Protein AF-A0A248JRK8-F1 (afdb_monomer_lite)

pLDDT: mean 79.17, std 18.81, range [31.8, 98.19]

Foldseek 3Di:
DPPVVVVVVQLPDQDWCLVVLCVVVVHDLVRLCVLLVHDSVVSVCDNRSVDGCDPVNLVSSCVSSVHHSVNGHDPDDPPCCVLCVVCVVVVVVLVVCVVVVNVVVSVVSVVVVVVVSVVVVVPPPD

InterPro domains:
  IPR001387 Cro/C1-type, helix-turn-helix domain [PS50943] (18-72)
  IPR001387 Cro/C1-type, helix-turn-helix domain [SM00530] (17-72)
  IPR001387 Cro/C1-type, helix-turn-helix domain [cd00093] (16-72)
  IPR010982 Lambda repressor-like, DNA-binding domain superfamily [G3DSA:1.10.260.40] (8-80)
  IPR010982 Lambda repressor-like, DNA-binding domain superfamily [SSF47413] (14-78)
  IPR050807 Transcriptional regulator/dioxygenase, bacterial-type [PTHR46797] (16-103)

Secondary structure (DSSP, 8-state):
--HHHHHHHGGG----SHHHHHHTTT--HHHHHHHHTS-HHHHHHHHTTSS---HHHHHHHHHHHTS-TGGGSPPPPPHHHHHHGGGHHHHHHHHHHHHT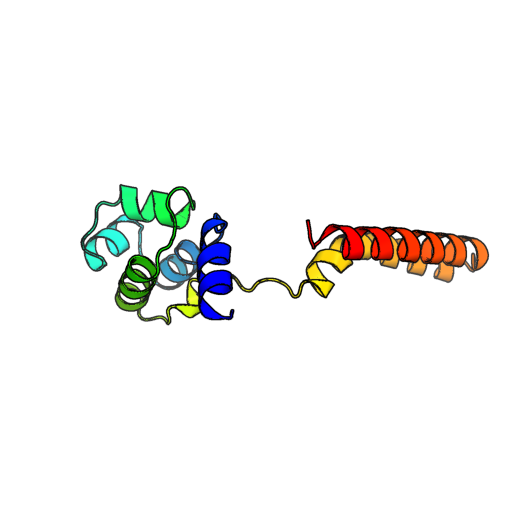T-HHHHHHHHHHHHHHHHHHHHGGG-

Structure (mmCIF, N/CA/C/O backbone):
data_AF-A0A248JRK8-F1
#
_entry.id   AF-A0A248JRK8-F1
#
loop_
_atom_site.group_PDB
_atom_site.id
_atom_site.type_symbol
_atom_site.label_atom_id
_atom_site.label_alt_id
_atom_site.label_comp_id
_atom_site.label_asym_id
_atom_site.label_entity_id
_atom_site.label_seq_id
_atom_site.pdbx_PDB_ins_code
_atom_site.Cartn_x
_atom_site.Cartn_y
_atom_site.Cartn_z
_atom_site.occupancy
_atom_site.B_iso_or_equiv
_atom_site.auth_seq_id
_atom_site.auth_comp_id
_atom_site.auth_asym_id
_atom_site.auth_atom_id
_atom_site.pdbx_PDB_model_num
ATOM 1 N N . MET A 1 1 ? 11.520 -24.723 4.772 1.00 40.50 1 MET A N 1
ATOM 2 C CA . MET A 1 1 ? 12.096 -23.449 4.278 1.00 40.50 1 MET A CA 1
ATOM 3 C C . MET A 1 1 ? 11.061 -22.528 3.592 1.00 40.50 1 MET A C 1
ATOM 5 O O . MET A 1 1 ? 11.465 -21.648 2.854 1.00 40.50 1 MET A O 1
ATOM 9 N N . GLY A 1 2 ? 9.739 -22.674 3.818 1.00 36.59 2 GLY A N 1
ATOM 10 C CA . GLY A 1 2 ? 8.708 -21.912 3.073 1.00 36.59 2 GLY A CA 1
ATOM 11 C C . GLY A 1 2 ? 8.023 -20.770 3.839 1.00 36.59 2 GLY A C 1
ATOM 12 O O . GLY A 1 2 ? 7.788 -19.710 3.277 1.00 36.59 2 GLY A O 1
ATOM 13 N N . ALA A 1 3 ? 7.740 -20.936 5.135 1.00 34.91 3 ALA A N 1
ATOM 14 C CA . ALA A 1 3 ? 6.998 -19.928 5.905 1.00 34.91 3 ALA A CA 1
ATOM 15 C C . ALA A 1 3 ? 7.877 -18.760 6.395 1.00 34.91 3 ALA A C 1
ATOM 17 O O . ALA A 1 3 ? 7.440 -17.615 6.412 1.00 34.91 3 ALA A O 1
ATOM 18 N N . VAL A 1 4 ? 9.139 -19.031 6.747 1.00 31.80 4 VAL A N 1
ATOM 19 C CA . VAL A 1 4 ? 10.062 -18.017 7.294 1.00 31.80 4 VAL A CA 1
ATOM 20 C C . VAL A 1 4 ? 10.487 -17.000 6.226 1.00 31.80 4 VAL A C 1
ATOM 22 O O . VAL A 1 4 ? 10.576 -15.814 6.523 1.00 31.80 4 VAL A O 1
ATOM 25 N N . ALA A 1 5 ? 10.648 -17.431 4.968 1.00 34.06 5 ALA A N 1
ATOM 26 C CA . ALA A 1 5 ? 10.941 -16.536 3.845 1.00 34.06 5 ALA A CA 1
ATOM 27 C C . ALA A 1 5 ? 9.769 -15.585 3.531 1.00 34.06 5 ALA A C 1
ATOM 29 O O . ALA A 1 5 ? 9.992 -14.419 3.218 1.00 34.06 5 ALA A O 1
ATOM 30 N N . ILE A 1 6 ? 8.519 -16.045 3.689 1.00 43.81 6 ILE A N 1
ATOM 31 C CA . ILE A 1 6 ? 7.319 -15.201 3.548 1.00 43.81 6 ILE A CA 1
ATOM 32 C C . ILE A 1 6 ? 7.267 -14.155 4.674 1.00 43.81 6 ILE A C 1
ATOM 34 O O . ILE A 1 6 ? 7.010 -12.982 4.412 1.00 43.81 6 ILE A O 1
ATOM 38 N N . ILE A 1 7 ? 7.574 -14.555 5.914 1.00 38.88 7 ILE A N 1
ATOM 39 C CA . ILE A 1 7 ? 7.573 -13.664 7.086 1.00 38.88 7 ILE A CA 1
ATOM 40 C C . ILE A 1 7 ? 8.692 -12.609 6.993 1.00 38.88 7 ILE A C 1
ATOM 42 O O . ILE A 1 7 ? 8.456 -11.444 7.308 1.00 38.88 7 ILE A O 1
ATOM 46 N N . ALA A 1 8 ? 9.881 -12.976 6.498 1.00 35.28 8 ALA A N 1
ATOM 47 C CA . ALA A 1 8 ? 10.992 -12.045 6.282 1.00 35.28 8 ALA A CA 1
ATOM 48 C C . ALA A 1 8 ? 10.710 -11.027 5.155 1.00 35.28 8 ALA A C 1
ATOM 50 O O . ALA A 1 8 ? 11.124 -9.873 5.251 1.00 35.28 8 ALA A O 1
ATOM 51 N N . ARG A 1 9 ? 9.937 -11.409 4.126 1.00 43.75 9 ARG A N 1
ATOM 52 C CA . ARG A 1 9 ? 9.561 -10.529 3.002 1.00 43.75 9 ARG A CA 1
ATOM 53 C C . ARG A 1 9 ? 8.532 -9.459 3.390 1.00 43.75 9 ARG A C 1
ATOM 55 O O . ARG A 1 9 ? 8.518 -8.375 2.816 1.00 43.75 9 ARG A O 1
ATOM 62 N N . MET A 1 10 ? 7.716 -9.703 4.420 1.00 44.91 10 MET A N 1
ATOM 63 C CA . MET A 1 10 ? 6.715 -8.745 4.922 1.00 44.91 10 MET A CA 1
ATOM 64 C C . MET A 1 10 ? 7.329 -7.476 5.542 1.00 44.91 10 MET A C 1
ATOM 66 O O . MET A 1 10 ? 6.680 -6.431 5.556 1.00 44.91 10 MET A O 1
ATOM 70 N N . ALA A 1 11 ? 8.589 -7.528 5.990 1.00 39.94 11 ALA A N 1
ATOM 71 C CA . ALA A 1 11 ? 9.264 -6.430 6.686 1.00 39.94 11 ALA A CA 1
ATOM 72 C C . ALA A 1 11 ? 9.647 -5.220 5.800 1.00 39.94 11 ALA A C 1
ATOM 74 O O . ALA A 1 11 ? 10.056 -4.194 6.337 1.00 39.94 11 ALA A O 1
ATOM 75 N N . GLN A 1 12 ? 9.494 -5.296 4.470 1.00 44.59 12 GLN A N 1
ATOM 76 C CA . GLN A 1 12 ? 9.874 -4.217 3.536 1.00 44.59 12 GLN A CA 1
ATOM 77 C C . GLN A 1 12 ? 8.717 -3.322 3.042 1.00 44.59 12 GLN A C 1
ATOM 79 O O . GLN A 1 12 ? 8.939 -2.391 2.266 1.00 44.59 12 GLN A O 1
ATOM 84 N N . HIS A 1 13 ? 7.473 -3.545 3.466 1.00 48.97 13 HIS A N 1
ATOM 85 C CA . HIS A 1 13 ? 6.321 -2.970 2.764 1.00 48.97 13 HIS A CA 1
ATOM 86 C C . HIS A 1 13 ? 5.910 -1.582 3.271 1.00 48.97 13 HIS A C 1
ATOM 88 O O . HIS A 1 13 ? 4.928 -1.417 3.990 1.00 48.97 13 HIS A O 1
ATOM 94 N N . GLY A 1 14 ? 6.620 -0.556 2.795 1.00 54.62 14 GLY A N 1
ATOM 95 C CA . GLY A 1 14 ? 6.113 0.821 2.782 1.00 54.62 14 GLY A CA 1
ATOM 96 C C . GLY A 1 14 ? 4.916 1.024 1.832 1.00 54.62 14 GLY A C 1
ATOM 97 O O . GLY A 1 14 ? 4.264 2.062 1.880 1.00 54.62 14 GLY A O 1
ATOM 98 N N . ARG A 1 15 ? 4.611 0.043 0.967 1.00 74.94 15 ARG A N 1
ATOM 99 C CA . ARG A 1 15 ? 3.474 0.061 0.035 1.00 74.94 15 ARG A CA 1
ATOM 100 C C . ARG A 1 15 ? 2.367 -0.878 0.514 1.00 74.94 15 ARG A C 1
ATOM 102 O O . ARG A 1 15 ? 2.609 -2.063 0.719 1.00 74.94 15 ARG A O 1
ATOM 109 N N . ASN A 1 16 ? 1.159 -0.343 0.662 1.00 90.69 16 ASN A N 1
ATOM 110 C CA . ASN A 1 16 ? -0.076 -1.078 0.935 1.00 90.69 16 ASN A CA 1
ATOM 111 C C . ASN A 1 16 ? -1.263 -0.400 0.236 1.00 90.69 16 ASN A C 1
ATOM 113 O O . ASN A 1 16 ? -1.168 0.761 -0.163 1.00 90.69 16 ASN A O 1
ATOM 117 N N . ASN A 1 17 ? -2.383 -1.112 0.124 1.00 94.44 17 ASN A N 1
ATOM 118 C CA . ASN A 1 17 ? -3.600 -0.616 -0.524 1.00 94.44 17 ASN A CA 1
ATOM 119 C C . ASN A 1 17 ? -4.652 -0.089 0.466 1.00 94.44 17 ASN A C 1
ATOM 121 O O . ASN A 1 17 ? -5.780 0.182 0.060 1.00 94.44 17 ASN A O 1
ATOM 125 N N . ILE A 1 18 ? -4.319 0.090 1.754 1.00 96.19 18 ILE A N 1
ATOM 126 C CA . ILE A 1 18 ? -5.298 0.475 2.791 1.00 96.19 18 ILE A CA 1
ATOM 127 C C . ILE A 1 18 ? -6.020 1.769 2.407 1.00 96.19 18 ILE A C 1
ATOM 129 O O . ILE A 1 18 ? -7.246 1.828 2.455 1.00 96.19 18 ILE A O 1
ATOM 133 N N . LYS A 1 19 ? -5.262 2.787 1.981 1.00 95.19 19 LYS A N 1
ATOM 134 C CA . LYS A 1 19 ? -5.813 4.079 1.560 1.00 95.19 19 LYS A CA 1
ATOM 135 C C . LYS A 1 19 ? -6.785 3.926 0.390 1.00 95.19 19 LYS A C 1
ATOM 137 O O . LYS A 1 19 ? -7.885 4.465 0.446 1.00 95.19 19 LYS A O 1
ATOM 142 N N . ILE A 1 20 ? -6.386 3.169 -0.631 1.00 94.88 20 ILE A N 1
ATOM 143 C CA . ILE A 1 20 ? -7.184 2.933 -1.841 1.00 94.88 20 ILE A CA 1
ATOM 144 C C . ILE A 1 20 ? -8.509 2.267 -1.460 1.00 94.88 20 ILE A C 1
ATOM 146 O O . ILE A 1 20 ? -9.584 2.725 -1.843 1.00 94.88 20 ILE A O 1
ATOM 150 N N . GLU A 1 21 ? -8.436 1.214 -0.650 1.00 96.88 21 GLU A N 1
ATOM 151 C CA . GLU A 1 21 ? -9.599 0.414 -0.284 1.00 96.88 21 GLU A CA 1
ATOM 152 C C . GLU A 1 21 ? -10.537 1.150 0.690 1.00 96.88 21 GLU A C 1
ATOM 154 O O . GLU A 1 21 ? -11.762 0.995 0.619 1.00 96.88 21 GLU A O 1
ATOM 159 N N . ARG A 1 22 ? -9.977 2.020 1.543 1.00 97.62 22 ARG A N 1
ATOM 160 C CA . ARG A 1 22 ? -10.719 2.967 2.386 1.00 97.62 22 ARG A CA 1
ATOM 161 C C . ARG A 1 22 ? -11.456 4.011 1.546 1.00 97.62 22 ARG A C 1
ATOM 163 O O . ARG A 1 22 ? -12.648 4.234 1.756 1.00 97.62 22 ARG A O 1
ATOM 170 N N . GLU A 1 23 ? -10.767 4.653 0.605 1.00 96.94 23 GLU A N 1
ATOM 171 C CA . GLU A 1 23 ? -11.332 5.705 -0.251 1.00 96.94 23 GLU A CA 1
ATOM 172 C C . GLU A 1 23 ? -12.422 5.164 -1.174 1.00 96.94 23 GLU A C 1
ATOM 174 O O . GLU A 1 23 ? -13.459 5.805 -1.334 1.00 96.94 23 GLU A O 1
ATOM 179 N N . ARG A 1 24 ? -12.265 3.932 -1.672 1.00 96.62 24 ARG A N 1
ATOM 180 C CA . ARG A 1 24 ? -13.299 3.218 -2.435 1.00 96.62 24 ARG A CA 1
ATOM 181 C C . ARG A 1 24 ? -14.625 3.076 -1.674 1.00 96.62 24 ARG A C 1
ATOM 183 O O . ARG A 1 24 ? -15.675 2.932 -2.293 1.00 96.62 24 ARG A O 1
ATOM 190 N N . ARG A 1 25 ? -14.583 3.127 -0.341 1.00 96.81 25 ARG A N 1
ATOM 191 C CA . ARG A 1 25 ? -15.750 3.054 0.555 1.00 96.81 25 ARG A CA 1
ATOM 192 C C . ARG A 1 25 ? -16.199 4.408 1.092 1.00 96.81 25 ARG A C 1
ATOM 194 O O . ARG A 1 25 ? -17.094 4.452 1.929 1.00 96.81 25 ARG A O 1
ATOM 201 N N . GLY A 1 26 ? -15.574 5.500 0.657 1.00 97.38 26 GLY A N 1
ATOM 202 C CA . GLY A 1 26 ? -15.904 6.847 1.124 1.00 97.38 26 GLY A CA 1
ATOM 203 C C . GLY A 1 26 ? -15.605 7.084 2.607 1.00 97.38 26 GLY A C 1
ATOM 204 O O . GLY A 1 26 ? -16.201 7.965 3.218 1.00 97.38 26 GLY A O 1
ATOM 205 N N . LEU A 1 27 ? -14.707 6.300 3.211 1.00 97.44 27 LEU A N 1
ATOM 206 C CA . LEU A 1 27 ? -14.362 6.432 4.627 1.00 97.44 27 LEU A CA 1
ATOM 207 C C . LEU A 1 27 ? -13.216 7.431 4.821 1.00 97.44 27 LEU A C 1
ATOM 209 O O . LEU A 1 27 ? -12.254 7.422 4.056 1.00 97.44 27 LEU A O 1
ATOM 213 N N . THR A 1 28 ? -13.256 8.240 5.882 1.00 98.19 28 THR A N 1
ATOM 214 C CA . THR A 1 28 ? -12.087 9.023 6.331 1.00 98.19 28 THR A CA 1
ATOM 215 C C . THR A 1 28 ? -11.136 8.159 7.169 1.00 98.19 28 THR A C 1
ATOM 217 O O . THR A 1 28 ? -11.493 7.053 7.590 1.00 98.19 28 THR A O 1
ATOM 220 N N . GLN A 1 29 ? -9.915 8.641 7.433 1.00 97.81 29 GLN A N 1
ATOM 221 C CA . GLN A 1 29 ? -8.977 7.934 8.316 1.00 97.81 29 GLN A CA 1
ATOM 222 C C . GLN A 1 29 ? -9.546 7.782 9.735 1.00 97.81 29 GLN A C 1
ATOM 224 O O . GLN A 1 29 ? -9.380 6.733 10.353 1.00 97.81 29 GLN A O 1
ATOM 229 N N . GLU A 1 30 ? -10.267 8.790 10.229 1.00 97.94 30 GLU A N 1
ATOM 230 C CA . GLU A 1 30 ? -10.949 8.782 11.526 1.00 97.94 30 GLU A CA 1
ATOM 231 C C . GLU A 1 30 ? -12.074 7.746 11.557 1.00 97.94 30 GLU A C 1
ATOM 233 O O . GLU A 1 30 ? -12.194 6.999 12.528 1.00 97.94 30 GLU A O 1
ATOM 238 N N . ALA A 1 31 ? -12.861 7.651 10.481 1.00 98.00 31 ALA A N 1
ATOM 239 C CA . ALA A 1 31 ? -13.920 6.655 10.368 1.00 98.00 31 ALA A CA 1
ATOM 240 C C . ALA A 1 31 ? -13.348 5.227 10.387 1.00 98.00 31 ALA A C 1
ATOM 242 O O . ALA A 1 31 ? -13.830 4.372 11.131 1.00 98.00 31 ALA A O 1
ATOM 243 N N . LEU A 1 32 ? -12.264 4.972 9.645 1.00 98.19 32 LEU A N 1
ATOM 244 C CA . LEU A 1 32 ? -11.581 3.676 9.681 1.00 98.19 32 LEU A CA 1
ATOM 245 C C . LEU A 1 32 ? -10.945 3.395 11.054 1.00 98.19 32 LEU A C 1
ATOM 247 O O . LEU A 1 32 ? -10.995 2.263 11.541 1.00 98.19 32 LEU A O 1
ATOM 251 N N . ALA A 1 33 ? -10.377 4.408 11.708 1.00 98.06 33 ALA A N 1
ATOM 252 C CA . ALA A 1 33 ? -9.813 4.281 13.050 1.00 98.06 33 ALA A CA 1
ATOM 253 C C . ALA A 1 33 ? -10.886 3.896 14.084 1.00 98.06 33 ALA A C 1
ATOM 255 O O . ALA A 1 33 ? -10.657 3.018 14.918 1.00 98.06 33 ALA A O 1
ATOM 256 N N . ALA A 1 34 ? -12.083 4.480 13.980 1.00 97.75 34 ALA A N 1
ATOM 257 C CA . ALA A 1 34 ? -13.223 4.125 14.820 1.00 97.75 34 ALA A CA 1
ATOM 258 C C . ALA A 1 34 ? -13.673 2.671 14.589 1.00 97.75 34 ALA A C 1
ATOM 260 O O . ALA A 1 34 ? -13.814 1.915 15.553 1.00 97.75 34 ALA A O 1
ATOM 261 N N . LEU A 1 35 ? -13.812 2.244 13.327 1.00 97.31 35 LEU A N 1
ATOM 262 C CA . LEU A 1 35 ? -14.194 0.867 12.974 1.00 97.31 35 LEU A CA 1
ATOM 263 C C . LEU A 1 35 ? -13.170 -0.167 13.460 1.00 97.31 35 LEU A C 1
ATOM 265 O O . LEU A 1 35 ? -13.527 -1.236 13.952 1.00 97.31 35 LEU A O 1
ATOM 269 N N . THR A 1 36 ? -11.886 0.166 13.361 1.00 96.44 36 THR A N 1
ATOM 270 C CA . THR A 1 36 ? -10.787 -0.709 13.788 1.00 96.44 36 THR A CA 1
ATOM 271 C C . THR A 1 36 ? -10.475 -0.603 15.280 1.00 96.44 36 THR A C 1
ATOM 273 O O . THR A 1 36 ? -9.659 -1.387 15.770 1.00 96.44 36 THR A O 1
ATOM 276 N N . ARG A 1 37 ? -11.120 0.309 16.023 1.00 95.69 37 ARG A N 1
ATOM 277 C CA . ARG A 1 37 ? -10.855 0.612 17.442 1.00 95.69 37 ARG A CA 1
ATOM 278 C C . ARG A 1 37 ? -9.381 0.945 17.701 1.00 95.69 37 ARG A C 1
ATOM 280 O O . ARG A 1 37 ? -8.734 0.345 18.561 1.00 95.69 37 ARG A O 1
ATOM 287 N N . CYS A 1 38 ? -8.825 1.868 16.924 1.00 94.69 38 CYS A N 1
ATOM 288 C CA . CYS A 1 38 ? -7.484 2.405 17.142 1.00 94.69 38 CYS A CA 1
ATOM 289 C C . CYS A 1 38 ? -7.461 3.935 17.056 1.00 94.69 38 CYS A C 1
ATOM 291 O O . CYS A 1 38 ? -8.452 4.572 16.715 1.00 94.69 38 CYS A O 1
ATOM 293 N N . GLY A 1 39 ? -6.312 4.540 17.364 1.00 95.19 39 GLY A N 1
ATOM 294 C CA . GLY A 1 39 ? -6.125 5.977 17.168 1.00 95.19 39 GLY A CA 1
ATOM 295 C C . GLY A 1 39 ? -5.985 6.336 15.677 1.00 95.19 39 GLY A C 1
ATOM 296 O O . GLY A 1 39 ? -5.366 5.561 14.940 1.00 95.19 39 GLY A O 1
ATOM 297 N N . PRO A 1 40 ? -6.454 7.518 15.226 1.00 94.06 40 PRO A N 1
ATOM 298 C CA . PRO A 1 40 ? -6.286 7.981 13.839 1.00 94.06 40 PRO A CA 1
ATOM 299 C C . PRO A 1 40 ? -4.825 7.995 13.368 1.00 94.06 40 PRO A C 1
ATOM 301 O O . PRO A 1 40 ? -4.519 7.614 12.241 1.00 94.06 40 PRO A O 1
ATOM 304 N N . SER A 1 41 ? -3.894 8.318 14.274 1.00 95.88 41 SER A N 1
ATOM 305 C CA . SER A 1 41 ? -2.449 8.286 14.012 1.00 95.88 41 SER A CA 1
ATOM 306 C C . SER A 1 41 ? -1.926 6.895 13.639 1.00 95.88 41 SER A C 1
ATOM 308 O O . SER A 1 41 ? -0.906 6.778 12.965 1.00 95.88 41 SER A O 1
ATOM 310 N N . THR A 1 42 ? -2.613 5.829 14.058 1.00 96.19 42 THR A N 1
ATOM 311 C CA . THR A 1 42 ? -2.250 4.453 13.705 1.00 96.19 42 THR A CA 1
ATOM 312 C C . THR A 1 42 ? -2.627 4.158 12.258 1.00 96.19 42 THR A C 1
ATOM 314 O O . THR A 1 42 ? -1.781 3.672 11.513 1.00 96.19 42 THR A O 1
ATOM 317 N N . ILE A 1 43 ? -3.839 4.535 11.833 1.00 97.06 43 ILE A N 1
ATOM 318 C CA . ILE A 1 43 ? -4.273 4.418 10.432 1.00 97.06 43 ILE A CA 1
ATOM 319 C C . ILE A 1 43 ? -3.369 5.245 9.520 1.00 97.06 43 ILE A C 1
ATOM 321 O O . ILE A 1 43 ? -2.862 4.716 8.537 1.00 97.06 43 ILE A O 1
ATOM 325 N N . GLN A 1 44 ? -3.077 6.495 9.888 1.00 95.88 44 GLN A N 1
ATOM 326 C CA . GLN A 1 44 ? -2.164 7.349 9.128 1.00 95.88 44 GLN A CA 1
ATOM 327 C C . GLN A 1 44 ? -0.781 6.699 8.951 1.00 95.88 44 GLN A C 1
ATOM 329 O O . GLN A 1 44 ? -0.243 6.673 7.845 1.00 95.88 44 GLN A O 1
ATOM 334 N N . LYS A 1 45 ? -0.196 6.156 10.030 1.00 93.69 45 LYS A N 1
ATOM 335 C CA . LYS A 1 45 ? 1.117 5.493 9.976 1.00 93.69 45 LYS A CA 1
ATOM 336 C C . LYS A 1 45 ? 1.083 4.199 9.164 1.00 93.69 45 LYS A C 1
ATOM 338 O O . LYS A 1 45 ? 2.060 3.925 8.475 1.00 93.69 45 LYS A O 1
ATOM 343 N N . LEU A 1 46 ? -0.001 3.427 9.236 1.00 94.38 46 LEU A N 1
ATOM 344 C CA . LEU A 1 46 ? -0.187 2.214 8.435 1.00 94.38 46 LEU A CA 1
ATOM 345 C C . LEU A 1 46 ? -0.314 2.560 6.950 1.00 94.38 46 LEU A C 1
ATOM 347 O O . LEU A 1 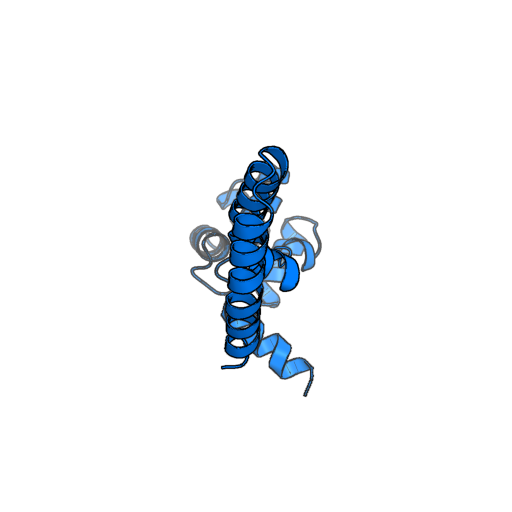46 ? 0.449 2.032 6.152 1.00 94.38 46 LEU A O 1
ATOM 351 N N . GLU A 1 47 ? -1.191 3.496 6.576 1.00 94.25 47 GLU A N 1
ATOM 352 C CA . GLU A 1 47 ? -1.359 3.942 5.182 1.00 94.25 47 GLU A CA 1
ATOM 353 C C . GLU A 1 47 ? -0.064 4.511 4.595 1.00 94.25 47 GLU A C 1
ATOM 355 O O . GLU A 1 47 ? 0.262 4.255 3.441 1.00 94.25 47 GLU A O 1
ATOM 360 N N . ALA A 1 48 ? 0.704 5.248 5.400 1.00 89.56 48 ALA A N 1
ATOM 361 C CA . ALA A 1 48 ? 1.993 5.797 4.992 1.00 89.56 48 ALA A CA 1
ATOM 362 C C . ALA A 1 48 ? 3.151 4.781 5.045 1.00 89.56 48 ALA A C 1
ATOM 364 O O . ALA A 1 48 ? 4.294 5.161 4.791 1.00 89.56 48 ALA A O 1
ATOM 365 N N . GLY A 1 49 ? 2.897 3.531 5.454 1.00 88.00 49 GLY A N 1
ATOM 366 C CA . GLY A 1 49 ? 3.926 2.498 5.591 1.00 88.00 49 GLY A CA 1
ATOM 367 C C . GLY A 1 49 ? 4.988 2.804 6.657 1.00 88.00 49 GLY A C 1
ATOM 368 O O . GLY A 1 49 ? 6.072 2.231 6.642 1.00 88.00 49 GLY A O 1
ATOM 369 N N . ARG A 1 50 ? 4.701 3.732 7.580 1.00 87.88 50 ARG A N 1
ATOM 370 C CA . ARG A 1 50 ? 5.595 4.139 8.680 1.00 87.88 50 ARG A CA 1
ATOM 371 C C . ARG A 1 50 ? 5.645 3.108 9.802 1.00 87.88 50 ARG A C 1
ATOM 373 O O . ARG A 1 50 ? 6.597 3.103 10.574 1.00 87.88 50 ARG A O 1
ATOM 380 N N . ILE A 1 51 ? 4.612 2.277 9.909 1.00 89.56 51 ILE A N 1
ATOM 381 C CA . ILE A 1 51 ? 4.611 1.072 10.735 1.00 89.56 51 ILE A CA 1
ATOM 382 C C . ILE A 1 51 ? 4.191 -0.121 9.874 1.00 89.56 51 ILE A C 1
ATOM 384 O O . ILE A 1 51 ? 3.390 0.054 8.952 1.00 89.56 51 ILE A O 1
ATOM 388 N N . PRO A 1 52 ? 4.721 -1.322 10.151 1.00 86.62 52 PRO A N 1
ATOM 389 C CA . PRO A 1 52 ? 4.458 -2.490 9.327 1.00 86.62 52 PRO A CA 1
ATOM 390 C C . PRO A 1 52 ? 2.987 -2.907 9.400 1.00 86.62 52 PRO A C 1
ATOM 392 O O . PRO A 1 52 ? 2.393 -2.987 10.481 1.00 86.62 52 PRO A O 1
ATOM 395 N N . LEU A 1 53 ? 2.424 -3.249 8.241 1.00 90.31 53 LEU A N 1
ATOM 396 C CA . LEU A 1 53 ? 1.121 -3.898 8.141 1.00 90.31 53 LEU A CA 1
AT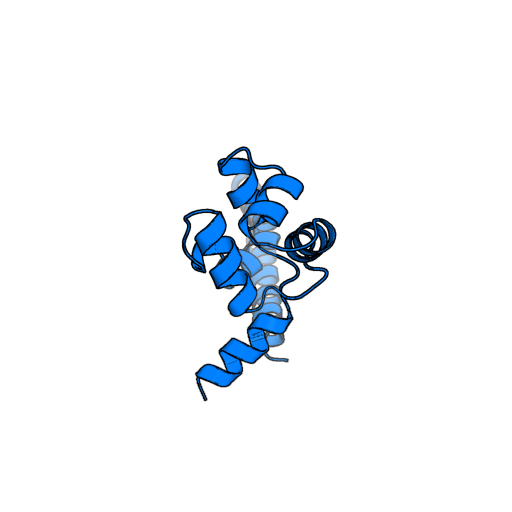OM 397 C C . LEU A 1 53 ? 1.258 -5.375 8.534 1.00 90.31 53 LEU A C 1
ATOM 399 O O . LEU A 1 53 ? 1.399 -6.258 7.692 1.00 90.31 53 LEU A O 1
ATOM 403 N N . THR A 1 54 ? 1.262 -5.643 9.839 1.00 90.69 54 THR A N 1
ATOM 404 C CA . THR A 1 54 ? 1.320 -7.014 10.365 1.00 90.69 54 THR A CA 1
ATOM 405 C C . THR A 1 54 ? 0.055 -7.796 10.007 1.00 90.69 54 THR A C 1
ATOM 407 O O . THR A 1 54 ? -0.992 -7.207 9.739 1.00 90.69 54 THR A O 1
ATOM 410 N N . LEU A 1 55 ? 0.111 -9.131 10.076 1.00 88.38 55 LEU A N 1
ATOM 411 C CA . LEU A 1 55 ? -1.053 -9.992 9.825 1.00 88.38 55 LEU A CA 1
ATOM 412 C C . LEU A 1 55 ? -2.270 -9.609 10.689 1.00 88.38 55 LEU A C 1
ATOM 414 O O . LEU A 1 55 ? -3.394 -9.584 10.197 1.00 88.38 55 LEU A O 1
ATOM 418 N N . ILE A 1 56 ? -2.039 -9.246 11.955 1.00 91.88 56 ILE A N 1
ATOM 419 C CA . ILE A 1 56 ? -3.094 -8.806 12.880 1.00 91.88 56 ILE A CA 1
ATOM 420 C C . ILE A 1 56 ? -3.751 -7.512 12.379 1.00 91.88 56 ILE A C 1
ATOM 422 O O . ILE A 1 56 ? -4.978 -7.405 12.364 1.00 91.88 56 ILE A O 1
ATOM 426 N N . TRP A 1 57 ? -2.956 -6.526 11.950 1.00 95.06 57 TRP A N 1
ATOM 427 C CA . TRP A 1 57 ? -3.491 -5.288 11.377 1.00 95.06 57 TRP A CA 1
ATOM 428 C C . TRP A 1 57 ? -4.221 -5.537 10.066 1.00 95.06 57 TRP A C 1
ATOM 430 O O . TRP A 1 57 ? -5.307 -5.002 9.865 1.00 95.06 57 TRP A O 1
ATOM 440 N N . MET A 1 58 ? -3.664 -6.391 9.214 1.00 94.62 58 MET A N 1
ATOM 441 C CA . MET A 1 58 ? -4.254 -6.766 7.938 1.00 94.62 58 MET A CA 1
ATOM 442 C C . MET A 1 58 ? -5.640 -7.390 8.133 1.00 94.62 58 MET A C 1
ATOM 444 O O . MET A 1 58 ? -6.592 -6.957 7.498 1.00 94.62 58 MET A O 1
ATOM 448 N N . GLN A 1 59 ? -5.789 -8.326 9.075 1.00 95.19 59 GLN A N 1
ATOM 449 C CA . GLN A 1 59 ? -7.084 -8.931 9.407 1.00 95.19 59 GLN A CA 1
ATOM 450 C C . GLN A 1 59 ? -8.085 -7.909 9.959 1.00 95.19 59 GLN A C 1
ATOM 452 O O . GLN A 1 59 ? -9.235 -7.880 9.524 1.00 95.19 59 GLN A O 1
ATOM 457 N N . ARG A 1 60 ? -7.660 -7.042 10.888 1.00 96.75 60 ARG A N 1
ATOM 458 C CA . ARG A 1 60 ? -8.534 -6.015 11.484 1.00 96.75 60 ARG A CA 1
ATOM 459 C C . ARG A 1 60 ? -9.026 -5.005 10.454 1.00 96.75 60 ARG A C 1
ATOM 461 O O . ARG A 1 60 ? -10.206 -4.669 10.449 1.00 96.75 60 ARG A O 1
ATOM 468 N N . ILE A 1 61 ? -8.129 -4.519 9.601 1.00 97.38 61 ILE A N 1
ATOM 469 C CA . ILE A 1 61 ? -8.458 -3.539 8.564 1.00 97.38 61 ILE A CA 1
ATOM 470 C C . ILE A 1 61 ? -9.322 -4.183 7.486 1.00 97.38 61 ILE A C 1
ATOM 472 O O . ILE A 1 61 ? -10.322 -3.591 7.098 1.00 97.38 61 ILE A O 1
ATOM 476 N N . ALA A 1 62 ? -8.993 -5.403 7.055 1.00 97.31 62 ALA A N 1
ATOM 477 C CA . ALA A 1 62 ? -9.785 -6.129 6.069 1.00 97.31 62 ALA A CA 1
ATOM 478 C C . ALA A 1 62 ? -11.217 -6.363 6.568 1.00 97.31 62 ALA A C 1
ATOM 480 O O . ALA A 1 62 ? -12.169 -6.104 5.840 1.00 97.31 62 ALA A O 1
ATOM 481 N N . ALA A 1 63 ? -11.381 -6.748 7.838 1.00 97.50 63 ALA A N 1
ATOM 482 C CA . ALA A 1 63 ? -12.695 -6.883 8.459 1.00 97.50 63 ALA A CA 1
ATOM 483 C C . ALA A 1 63 ? -13.445 -5.541 8.550 1.00 97.50 63 ALA A C 1
ATOM 485 O O . ALA A 1 63 ? -14.626 -5.485 8.227 1.00 97.50 63 ALA A O 1
ATOM 486 N N . ALA A 1 64 ? -12.766 -4.459 8.949 1.00 97.56 64 ALA A N 1
ATOM 487 C CA . ALA A 1 64 ? -13.367 -3.126 9.052 1.00 97.56 64 ALA A CA 1
ATOM 488 C C . ALA A 1 64 ? -13.784 -2.546 7.693 1.00 97.56 64 ALA A C 1
ATOM 490 O O . ALA A 1 64 ? -14.777 -1.829 7.604 1.00 97.56 64 ALA A O 1
ATOM 491 N N . LEU A 1 65 ? -13.030 -2.854 6.639 1.00 97.44 65 LEU A N 1
ATOM 492 C CA . LEU A 1 65 ? -13.356 -2.460 5.276 1.00 97.44 65 LEU A CA 1
ATOM 493 C C . LEU A 1 65 ? -14.327 -3.456 4.621 1.00 97.44 65 LEU A C 1
ATOM 495 O O . LEU A 1 65 ? -15.019 -3.095 3.685 1.00 97.44 65 LEU A O 1
ATOM 499 N N . GLY A 1 66 ? -14.448 -4.700 5.076 1.00 96.75 66 GLY A N 1
ATOM 500 C CA . GLY A 1 66 ? -15.201 -5.713 4.331 1.00 96.75 66 GLY A CA 1
ATOM 501 C C . GLY A 1 66 ? -14.515 -6.045 3.000 1.00 96.75 66 GLY A C 1
ATOM 502 O O . GLY A 1 66 ? -15.143 -6.033 1.943 1.00 96.75 66 GLY A O 1
ATOM 503 N N . CYS A 1 67 ? -13.203 -6.267 3.046 1.00 96.31 67 CYS A N 1
ATOM 504 C CA . CYS A 1 67 ? -12.398 -6.816 1.954 1.00 96.31 67 CYS A CA 1
ATOM 505 C C . CYS A 1 67 ? -11.603 -8.025 2.463 1.00 96.31 67 CYS A C 1
ATOM 507 O O . CYS A 1 67 ? -11.681 -8.397 3.637 1.00 96.31 67 CYS A O 1
ATOM 509 N N . THR 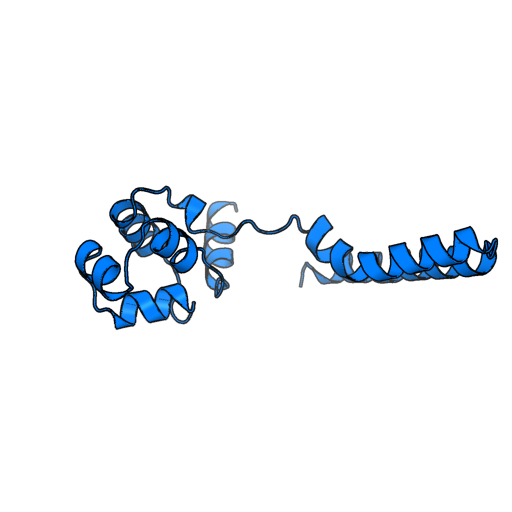A 1 68 ? -10.816 -8.649 1.595 1.00 94.50 68 THR A N 1
ATOM 510 C CA . THR A 1 68 ? -9.866 -9.684 1.999 1.00 94.50 68 THR A CA 1
ATOM 511 C C . THR A 1 68 ? -8.528 -9.069 2.403 1.00 94.50 68 THR A C 1
ATOM 513 O O . THR A 1 68 ? -8.164 -7.966 1.995 1.00 94.50 68 THR A O 1
ATOM 516 N N . ALA A 1 69 ? -7.747 -9.811 3.190 1.00 90.75 69 ALA A N 1
ATOM 517 C CA . ALA A 1 69 ? -6.374 -9.438 3.525 1.00 90.75 69 ALA A CA 1
ATOM 518 C C . ALA A 1 69 ? -5.492 -9.252 2.273 1.00 90.75 69 ALA A C 1
ATOM 520 O O . ALA A 1 69 ? -4.598 -8.410 2.274 1.00 90.75 69 ALA A O 1
ATOM 521 N N . ARG A 1 70 ? -5.774 -10.002 1.196 1.00 88.94 70 ARG A N 1
ATOM 522 C CA . ARG A 1 70 ? -5.063 -9.910 -0.084 1.00 88.94 70 ARG A CA 1
ATOM 523 C C . ARG A 1 70 ? -5.279 -8.565 -0.769 1.00 88.94 70 ARG A C 1
ATOM 525 O O . ARG A 1 70 ? -4.327 -8.034 -1.319 1.00 88.94 70 ARG A O 1
ATOM 532 N N . ASP A 1 71 ? -6.478 -7.997 -0.675 1.00 91.88 71 ASP A N 1
ATOM 533 C CA . ASP A 1 71 ? -6.803 -6.710 -1.304 1.00 91.88 71 ASP A CA 1
ATOM 534 C C . ASP A 1 71 ? -5.982 -5.549 -0.715 1.00 91.88 71 ASP A C 1
ATOM 536 O O . ASP A 1 71 ? -5.743 -4.542 -1.381 1.00 91.88 71 ASP A O 1
ATOM 540 N N . LEU A 1 72 ? -5.504 -5.699 0.528 1.00 92.50 72 LEU A N 1
ATOM 541 C CA . LEU A 1 72 ? -4.649 -4.721 1.209 1.00 92.50 72 LEU A CA 1
ATOM 542 C C . LEU A 1 72 ? -3.182 -4.783 0.768 1.00 92.50 72 LEU A C 1
ATOM 544 O O . LEU A 1 72 ? -2.407 -3.875 1.090 1.00 92.50 72 LEU A O 1
ATOM 548 N N . ILE A 1 73 ? -2.800 -5.839 0.052 1.00 89.25 73 ILE A N 1
ATOM 549 C CA . ILE A 1 73 ? -1.455 -6.045 -0.472 1.00 89.25 73 ILE A CA 1
ATOM 550 C C . ILE A 1 73 ? -1.447 -5.514 -1.912 1.00 89.25 73 ILE A C 1
ATOM 552 O O . ILE A 1 73 ? -2.294 -5.914 -2.711 1.00 89.25 73 ILE A O 1
ATOM 556 N N . PRO A 1 74 ? -0.528 -4.600 -2.262 1.00 82.56 74 PRO A N 1
ATOM 557 C CA . PRO A 1 74 ? -0.404 -4.133 -3.630 1.00 82.56 74 PRO A CA 1
ATOM 558 C C . PRO A 1 74 ? 0.008 -5.314 -4.503 1.00 82.56 74 PRO A C 1
ATOM 560 O O . PRO A 1 74 ? 0.828 -6.134 -4.087 1.00 82.56 74 PRO A O 1
ATOM 563 N N . GLU A 1 75 ? -0.551 -5.409 -5.706 1.00 71.81 75 GLU A N 1
ATOM 564 C CA . GLU A 1 75 ? -0.046 -6.373 -6.676 1.00 71.81 75 GLU A CA 1
ATOM 565 C C . GLU A 1 75 ? 1.428 -6.045 -6.934 1.00 71.81 75 GLU A C 1
ATOM 567 O O . GLU A 1 75 ? 1.770 -4.947 -7.381 1.00 71.81 75 GLU A O 1
ATOM 572 N N . GLU A 1 76 ? 2.323 -6.973 -6.594 1.00 62.03 76 GLU A N 1
ATOM 573 C CA . GLU A 1 76 ? 3.687 -6.894 -7.090 1.00 62.03 76 GLU A CA 1
ATOM 574 C C . GLU A 1 76 ? 3.596 -7.061 -8.609 1.00 62.03 76 GLU A C 1
ATOM 576 O O . GLU A 1 76 ? 3.154 -8.106 -9.093 1.00 62.03 76 GLU A O 1
ATOM 581 N N . GLU A 1 77 ? 3.982 -6.030 -9.372 1.00 56.12 77 GLU A N 1
ATOM 582 C CA . GLU A 1 77 ? 4.234 -6.215 -10.802 1.00 56.12 77 GLU A CA 1
ATOM 583 C C . GLU A 1 77 ? 5.161 -7.433 -10.934 1.00 56.12 77 GLU A C 1
ATOM 585 O O . GLU A 1 77 ? 6.176 -7.483 -10.223 1.00 56.12 77 GLU A O 1
ATOM 590 N N . PRO A 1 78 ? 4.845 -8.414 -11.805 1.00 59.34 78 PRO A N 1
ATOM 591 C CA . PRO A 1 78 ? 5.713 -9.564 -12.004 1.00 59.34 78 PRO A CA 1
ATOM 592 C C . PRO A 1 78 ? 7.148 -9.075 -12.187 1.00 59.34 78 PRO A C 1
ATOM 594 O O . PRO A 1 78 ? 7.365 -8.100 -12.907 1.00 59.34 78 PRO A O 1
ATOM 597 N N . THR A 1 79 ? 8.134 -9.713 -11.551 1.00 58.19 79 THR A N 1
ATOM 598 C CA . THR A 1 79 ? 9.536 -9.253 -11.597 1.00 58.19 79 THR A CA 1
ATOM 599 C C . THR A 1 79 ? 9.994 -8.963 -13.027 1.00 58.19 79 THR A C 1
ATOM 601 O O . THR A 1 79 ? 10.653 -7.955 -13.260 1.00 58.19 79 THR A O 1
ATOM 604 N N . ALA A 1 80 ? 9.551 -9.776 -13.991 1.00 55.59 80 ALA A N 1
ATOM 605 C CA . ALA A 1 80 ? 9.769 -9.554 -15.417 1.00 55.59 80 ALA A CA 1
ATOM 606 C C . ALA A 1 80 ? 9.235 -8.198 -15.917 1.00 55.59 80 ALA A C 1
ATOM 608 O O . ALA A 1 80 ? 9.940 -7.500 -16.630 1.00 55.59 80 ALA A O 1
ATOM 609 N N . VAL A 1 81 ? 8.032 -7.786 -15.510 1.00 59.44 81 VAL A N 1
ATOM 610 C CA . VAL A 1 81 ? 7.416 -6.496 -15.872 1.00 59.44 81 VAL A CA 1
ATOM 611 C C . VAL A 1 81 ? 8.161 -5.327 -15.224 1.00 59.44 81 VAL A C 1
ATOM 613 O O . VAL A 1 81 ? 8.486 -4.358 -15.907 1.00 59.44 81 VAL A O 1
ATOM 616 N N . ARG A 1 82 ? 8.509 -5.435 -13.935 1.00 63.16 82 ARG A N 1
ATOM 617 C CA . ARG A 1 82 ? 9.272 -4.400 -13.215 1.00 63.16 82 ARG A CA 1
ATOM 618 C C . ARG A 1 82 ? 10.655 -4.176 -13.831 1.00 63.16 82 ARG A C 1
ATOM 620 O O . ARG A 1 82 ? 11.083 -3.034 -13.971 1.00 63.16 82 ARG A O 1
ATOM 627 N N . VAL A 1 83 ? 11.336 -5.264 -14.196 1.00 63.75 83 VAL A N 1
ATOM 628 C CA . VAL A 1 83 ? 12.639 -5.233 -14.875 1.00 63.75 83 VAL A CA 1
ATOM 629 C C . VAL A 1 83 ? 12.487 -4.750 -16.321 1.00 63.75 83 VAL A C 1
ATOM 631 O O . VAL A 1 83 ? 13.346 -4.021 -16.792 1.00 63.75 83 VAL A O 1
ATOM 634 N N . ALA A 1 84 ? 11.383 -5.072 -17.005 1.00 62.97 84 ALA A N 1
ATOM 635 C CA . ALA A 1 84 ? 11.132 -4.668 -18.390 1.00 62.97 84 ALA A CA 1
ATOM 636 C C . ALA A 1 84 ? 10.771 -3.181 -18.568 1.00 62.97 84 ALA A C 1
ATOM 638 O O . ALA A 1 84 ? 11.006 -2.606 -19.629 1.00 62.97 84 ALA A O 1
ATOM 639 N N . ARG A 1 85 ? 10.186 -2.544 -17.547 1.00 63.16 85 ARG A N 1
ATOM 640 C CA . ARG A 1 85 ? 9.612 -1.191 -17.638 1.00 63.16 85 ARG A CA 1
ATOM 641 C C . ARG A 1 85 ? 10.598 -0.093 -18.078 1.00 63.16 85 ARG A C 1
ATOM 643 O O . ARG A 1 85 ? 10.214 0.698 -18.937 1.00 63.16 85 ARG A O 1
ATOM 650 N N . PRO A 1 86 ? 11.852 -0.039 -17.585 1.00 64.81 86 PRO A N 1
ATOM 651 C CA . PRO A 1 86 ? 12.861 0.909 -18.069 1.00 64.81 86 PRO A CA 1
ATOM 652 C C . PRO A 1 86 ? 13.246 0.691 -19.540 1.00 64.81 86 PRO A C 1
ATOM 654 O O . PRO A 1 86 ? 13.763 1.596 -20.190 1.00 64.81 86 PRO A O 1
ATOM 657 N N . TYR A 1 87 ? 12.986 -0.500 -20.084 1.00 70.50 87 TYR A N 1
ATOM 658 C CA . TYR A 1 87 ? 13.278 -0.834 -21.474 1.00 70.50 87 TYR A CA 1
ATOM 659 C C . TYR A 1 87 ? 12.122 -0.502 -22.421 1.00 70.50 87 TYR A C 1
ATOM 661 O O . TYR A 1 87 ? 12.308 -0.577 -23.630 1.00 70.50 87 TYR A O 1
ATOM 669 N N . ALA A 1 88 ? 10.958 -0.074 -21.917 1.00 67.94 88 ALA A N 1
ATOM 670 C CA . ALA A 1 88 ? 9.838 0.354 -22.757 1.00 67.94 88 ALA A CA 1
ATOM 671 C C . ALA A 1 88 ? 10.194 1.580 -23.621 1.00 67.94 88 ALA A C 1
ATOM 673 O O . ALA A 1 88 ? 9.832 1.632 -24.796 1.00 67.94 88 ALA A O 1
ATOM 674 N N . ASP A 1 89 ? 10.964 2.530 -23.081 1.00 70.31 89 ASP A N 1
ATOM 675 C CA . ASP A 1 89 ? 11.443 3.698 -23.834 1.00 70.31 89 ASP A CA 1
ATOM 676 C C . ASP A 1 89 ? 12.516 3.314 -24.863 1.00 70.31 89 ASP A C 1
ATOM 678 O O . ASP A 1 89 ? 12.533 3.834 -25.979 1.00 70.31 89 ASP A O 1
ATOM 682 N N . LYS A 1 90 ? 13.362 2.328 -24.541 1.00 70.19 90 LYS A N 1
ATOM 683 C CA . LYS A 1 90 ? 14.337 1.771 -25.490 1.00 70.19 90 LYS A CA 1
ATOM 684 C C . LYS A 1 90 ? 13.667 0.926 -26.580 1.00 70.19 90 LYS A C 1
ATOM 686 O O . LYS A 1 90 ? 14.098 0.979 -27.724 1.00 70.19 90 LYS A O 1
ATOM 691 N N . ALA A 1 91 ? 12.585 0.210 -26.275 1.00 77.69 91 ALA A N 1
ATOM 692 C CA . ALA A 1 91 ? 11.785 -0.515 -27.262 1.00 77.69 91 ALA A CA 1
ATOM 693 C C . ALA A 1 91 ? 11.112 0.446 -28.254 1.00 77.69 91 ALA A C 1
ATOM 695 O O . ALA A 1 91 ? 11.100 0.179 -29.454 1.00 77.69 91 ALA A O 1
ATOM 696 N N . ARG A 1 92 ? 10.627 1.600 -27.772 1.00 79.00 92 ARG A N 1
ATOM 697 C CA . ARG A 1 92 ? 10.146 2.692 -28.635 1.00 79.00 92 ARG A CA 1
ATOM 698 C C . ARG A 1 92 ? 11.263 3.239 -29.521 1.00 79.00 92 ARG A C 1
ATOM 700 O O . ARG A 1 92 ? 11.051 3.385 -30.716 1.00 79.00 92 ARG A O 1
ATOM 707 N N . LEU A 1 93 ? 12.457 3.464 -28.966 1.00 73.56 93 LEU A N 1
ATOM 708 C CA . LEU A 1 93 ? 13.624 3.896 -29.741 1.00 73.56 93 LEU A CA 1
ATOM 709 C C . LEU A 1 93 ? 14.006 2.877 -30.827 1.00 73.56 93 LEU A C 1
ATOM 711 O O . LEU A 1 93 ? 14.244 3.271 -31.962 1.00 73.56 93 LEU A O 1
ATOM 715 N N . ILE A 1 94 ? 14.018 1.577 -30.512 1.00 80.38 94 ILE A N 1
ATOM 716 C CA . ILE A 1 94 ? 14.271 0.509 -31.494 1.00 80.38 94 ILE A CA 1
ATOM 717 C C . ILE A 1 94 ? 13.222 0.542 -32.607 1.00 80.38 94 ILE A C 1
ATOM 719 O O . ILE A 1 94 ? 13.593 0.489 -33.776 1.00 80.38 94 ILE A O 1
ATOM 723 N N . ALA A 1 95 ? 11.935 0.666 -32.267 1.00 79.25 95 ALA A N 1
ATOM 724 C CA . ALA A 1 95 ? 10.863 0.762 -33.256 1.00 79.25 95 ALA A CA 1
ATOM 725 C C . ALA A 1 95 ? 11.066 1.967 -34.191 1.00 79.25 95 ALA A C 1
ATOM 727 O O . ALA A 1 95 ? 11.077 1.795 -35.405 1.00 79.25 95 ALA A O 1
ATOM 728 N N . THR A 1 96 ? 11.357 3.150 -33.642 1.00 78.94 96 THR A N 1
ATOM 729 C CA . THR A 1 96 ? 11.650 4.357 -34.431 1.00 78.94 96 THR A CA 1
ATOM 730 C C . THR A 1 96 ? 12.891 4.202 -35.316 1.00 78.94 96 THR A C 1
ATOM 732 O O . THR A 1 96 ? 12.922 4.693 -36.439 1.00 78.94 96 THR A O 1
ATOM 735 N N . VAL A 1 97 ? 13.939 3.525 -34.847 1.00 81.56 97 VAL A N 1
ATOM 736 C CA . VAL A 1 97 ? 15.159 3.288 -35.639 1.00 81.56 97 VAL A CA 1
ATOM 737 C C . VAL A 1 97 ? 14.891 2.296 -36.780 1.00 81.56 97 VAL A C 1
ATOM 739 O O . VAL A 1 97 ? 15.358 2.502 -37.900 1.00 81.56 97 VAL A O 1
ATOM 742 N N . LEU A 1 98 ? 14.093 1.254 -36.527 1.00 81.25 98 LEU A N 1
ATOM 743 C CA . LEU A 1 98 ? 13.672 0.292 -37.549 1.00 81.25 98 LEU A CA 1
ATOM 744 C C . LEU A 1 98 ? 12.764 0.928 -38.610 1.00 81.25 98 LEU A C 1
ATOM 746 O O . LEU A 1 98 ? 12.936 0.638 -39.792 1.00 81.25 98 LEU A O 1
ATOM 750 N N . GLU A 1 99 ? 11.851 1.820 -38.216 1.00 86.12 99 GLU A N 1
ATOM 751 C CA . GLU A 1 99 ? 10.995 2.591 -39.135 1.00 86.12 99 GLU A CA 1
ATOM 752 C C . GLU A 1 99 ? 11.808 3.438 -40.124 1.00 86.12 99 GLU A C 1
ATOM 754 O O . GLU A 1 99 ? 11.408 3.604 -41.275 1.00 86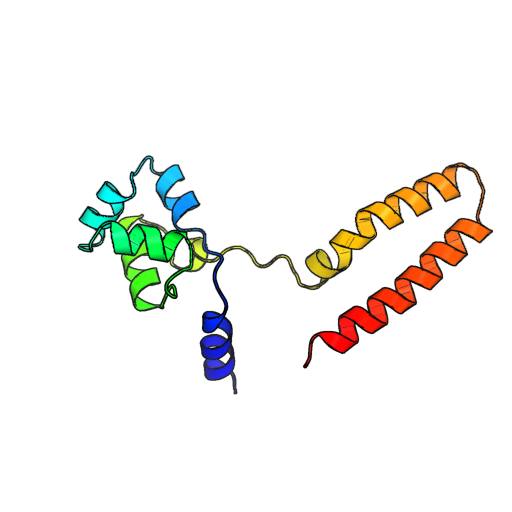.12 99 GLU A O 1
ATOM 759 N N . HIS A 1 100 ? 12.982 3.915 -39.710 1.00 85.19 100 HIS A N 1
ATOM 760 C CA . HIS A 1 100 ? 13.904 4.660 -40.569 1.00 85.19 100 HIS A CA 1
ATOM 761 C C . HIS A 1 100 ? 14.884 3.768 -41.357 1.00 85.19 100 HIS A C 1
ATOM 763 O O . HIS A 1 100 ? 15.747 4.286 -42.061 1.00 85.19 100 HIS A O 1
ATOM 769 N N . GLY A 1 101 ? 14.762 2.437 -41.275 1.00 83.06 101 GLY A N 1
ATOM 770 C CA . GLY A 1 101 ? 15.607 1.488 -42.013 1.00 83.06 101 GLY A CA 1
ATOM 771 C C . GLY A 1 101 ? 17.013 1.287 -41.434 1.00 83.06 101 GLY A C 1
ATOM 772 O O . GLY A 1 101 ? 17.851 0.626 -42.050 1.00 83.06 101 GLY A O 1
ATOM 773 N N . GLU A 1 102 ? 17.284 1.803 -40.235 1.00 83.94 102 GLU A N 1
ATOM 774 C CA . GLU A 1 102 ? 18.604 1.793 -39.594 1.00 83.94 102 GLU A CA 1
ATOM 775 C C . GLU A 1 102 ? 18.859 0.480 -38.827 1.00 83.94 102 GLU A C 1
ATOM 777 O O . GLU A 1 102 ? 19.049 0.443 -37.607 1.00 83.94 102 GLU A O 1
ATOM 782 N N . LEU A 1 103 ? 18.871 -0.645 -39.554 1.00 82.62 103 LEU A N 1
ATOM 783 C CA . LEU A 1 103 ? 18.961 -1.995 -38.975 1.00 82.62 103 LEU A CA 1
ATOM 784 C C . LEU A 1 103 ? 20.180 -2.187 -38.057 1.00 82.62 103 LEU A C 1
ATOM 786 O O . LEU A 1 103 ? 20.099 -2.873 -37.038 1.00 82.62 103 LEU A O 1
ATOM 790 N N . ARG A 1 104 ? 21.318 -1.579 -38.414 1.00 84.81 104 ARG A N 1
ATOM 791 C CA . ARG A 1 104 ? 22.560 -1.685 -37.638 1.00 84.81 104 ARG A CA 1
ATOM 792 C C . ARG A 1 104 ? 22.430 -0.993 -36.285 1.00 84.81 104 ARG A C 1
ATOM 794 O O . ARG A 1 104 ? 22.831 -1.568 -35.280 1.00 84.81 104 ARG A O 1
ATOM 801 N N . ALA A 1 105 ? 21.853 0.205 -36.253 1.00 73.00 105 ALA A N 1
ATOM 802 C CA . ALA A 1 105 ? 21.640 0.938 -35.012 1.00 73.00 105 ALA A CA 1
ATOM 803 C C . ALA A 1 105 ? 20.622 0.221 -34.111 1.00 73.00 105 ALA A C 1
ATOM 805 O O . ALA A 1 105 ? 20.857 0.091 -32.912 1.00 73.00 105 ALA A O 1
ATOM 806 N N . ALA A 1 106 ? 19.548 -0.330 -34.686 1.00 79.81 106 ALA A N 1
ATOM 807 C CA . ALA A 1 106 ? 18.580 -1.132 -33.938 1.00 79.81 106 ALA A CA 1
ATOM 808 C C . ALA A 1 106 ? 19.237 -2.365 -33.294 1.00 79.81 106 ALA A C 1
ATOM 810 O O . ALA A 1 106 ? 19.011 -2.642 -32.116 1.00 79.81 106 ALA A O 1
ATOM 811 N N . LEU A 1 107 ? 20.096 -3.070 -34.040 1.00 84.31 107 LEU A N 1
ATOM 812 C CA . LEU A 1 107 ? 20.812 -4.245 -33.543 1.00 84.31 107 LEU A CA 1
ATOM 813 C C . LEU A 1 107 ? 21.758 -3.904 -32.380 1.00 84.31 107 LEU A C 1
ATOM 815 O O . LEU A 1 107 ? 21.829 -4.656 -31.410 1.00 84.31 107 LEU A O 1
ATOM 819 N N . GLU A 1 108 ? 22.465 -2.777 -32.452 1.00 84.06 108 GLU A N 1
ATOM 820 C CA . GLU A 1 108 ? 23.346 -2.335 -31.364 1.00 84.06 108 GLU A CA 1
ATOM 821 C C . GLU A 1 108 ? 22.561 -1.973 -30.094 1.00 84.06 108 GLU A C 1
ATOM 823 O O . GLU A 1 108 ? 22.988 -2.312 -28.990 1.00 84.06 108 GLU A O 1
ATOM 828 N N . ILE A 1 109 ? 21.372 -1.374 -30.231 1.00 79.88 109 ILE A N 1
ATOM 829 C CA . ILE A 1 109 ? 20.501 -1.100 -29.080 1.00 79.88 109 ILE A CA 1
ATOM 830 C C . ILE A 1 109 ? 20.014 -2.415 -28.445 1.00 79.88 109 ILE A C 1
ATOM 832 O O . ILE A 1 109 ? 20.051 -2.544 -27.222 1.00 79.88 109 ILE A O 1
ATOM 836 N N . VAL A 1 110 ? 19.609 -3.408 -29.249 1.00 85.69 110 VAL A N 1
ATOM 837 C CA . VAL A 1 110 ? 19.168 -4.727 -28.750 1.00 85.69 110 VAL A CA 1
ATOM 838 C C . VAL A 1 110 ? 20.288 -5.451 -27.999 1.00 85.69 110 VAL A C 1
ATOM 840 O O . VAL A 1 110 ? 20.067 -5.914 -26.884 1.00 85.69 110 VAL A O 1
ATOM 843 N N . LYS A 1 111 ? 21.507 -5.492 -28.548 1.00 84.62 111 LYS A N 1
ATOM 844 C CA . LYS A 1 111 ? 22.660 -6.103 -27.862 1.00 84.62 111 LYS A CA 1
ATOM 845 C C . LYS A 1 111 ? 22.964 -5.426 -26.525 1.00 84.62 111 LYS A C 1
ATOM 847 O O . LYS A 1 111 ? 23.260 -6.101 -25.543 1.00 84.62 111 LYS A O 1
ATOM 852 N N . GLY A 1 112 ? 22.870 -4.094 -26.468 1.00 81.44 112 GLY A N 1
ATOM 853 C CA . GLY A 1 112 ? 23.041 -3.348 -25.220 1.00 81.44 112 GLY A CA 1
ATOM 854 C C . GLY A 1 112 ? 22.001 -3.728 -24.159 1.00 81.44 112 GLY A C 1
ATOM 855 O O . GLY A 1 112 ? 22.338 -3.871 -22.985 1.00 81.44 112 GLY A O 1
ATOM 856 N N . LEU A 1 113 ? 20.752 -3.960 -24.576 1.00 80.12 113 LEU A N 1
ATOM 857 C CA . LEU A 1 113 ? 19.673 -4.405 -23.691 1.00 80.12 113 LEU A CA 1
ATOM 858 C C . LEU A 1 113 ? 19.913 -5.803 -23.112 1.00 80.12 113 LEU A C 1
ATOM 860 O O . LEU A 1 113 ? 19.647 -6.012 -21.931 1.00 80.12 113 LEU A O 1
ATOM 864 N N . GLU A 1 114 ? 20.419 -6.750 -23.906 1.00 78.88 114 GLU A N 1
ATOM 865 C CA . GLU A 1 114 ? 20.706 -8.115 -23.437 1.00 78.88 114 GLU A CA 1
ATOM 866 C C . GLU A 1 114 ? 21.731 -8.122 -22.293 1.00 78.88 114 GLU A C 1
ATOM 868 O O . GLU A 1 114 ? 21.550 -8.826 -21.297 1.00 78.88 114 GLU A O 1
ATOM 873 N N . VAL A 1 115 ? 22.769 -7.285 -22.394 1.00 79.62 115 VAL A N 1
ATOM 874 C CA . VAL A 1 115 ? 23.810 -7.144 -21.364 1.00 79.62 115 VAL A CA 1
ATOM 875 C C . VAL A 1 115 ? 23.251 -6.511 -20.088 1.00 79.62 115 VAL A C 1
ATOM 877 O O . VAL A 1 115 ? 23.488 -7.016 -18.989 1.00 79.62 115 VAL A O 1
ATOM 880 N N . GLU A 1 116 ? 22.482 -5.426 -20.217 1.00 77.50 116 GLU A N 1
ATOM 881 C CA . GLU A 1 116 ? 21.846 -4.757 -19.075 1.00 77.50 116 GLU A CA 1
ATOM 882 C C . GLU A 1 116 ? 20.849 -5.678 -18.354 1.00 77.50 116 GLU A C 1
ATOM 884 O O . GLU A 1 116 ? 20.817 -5.712 -17.122 1.00 77.50 116 GLU A O 1
ATOM 889 N N . LEU A 1 117 ? 20.064 -6.454 -19.108 1.00 74.69 117 LEU A N 1
ATOM 890 C CA . LEU A 1 117 ? 19.093 -7.398 -18.561 1.00 74.69 117 LEU A CA 1
ATOM 891 C C . LEU A 1 117 ? 19.783 -8.557 -17.827 1.00 74.69 117 LEU A C 1
ATOM 893 O O . LEU A 1 117 ? 19.371 -8.911 -16.722 1.00 74.69 117 LEU A O 1
ATOM 897 N N . ALA A 1 118 ? 20.852 -9.120 -18.399 1.00 78.25 118 ALA A N 1
ATOM 898 C CA . ALA A 1 118 ? 21.642 -10.169 -17.753 1.00 78.25 118 ALA A CA 1
ATO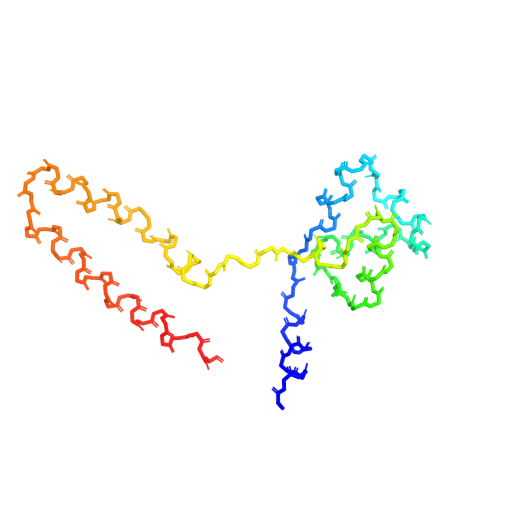M 899 C C . ALA A 1 118 ? 22.250 -9.690 -16.422 1.00 78.25 118 ALA A C 1
ATOM 901 O O . ALA A 1 118 ? 22.216 -10.415 -15.422 1.00 78.25 118 ALA A O 1
ATOM 902 N N . ALA A 1 119 ? 22.742 -8.447 -16.377 1.00 75.88 119 ALA A N 1
ATOM 903 C CA . ALA A 1 119 ? 23.249 -7.831 -15.153 1.00 75.88 119 ALA A CA 1
ATOM 904 C C . ALA A 1 119 ? 22.139 -7.606 -14.109 1.00 75.88 119 ALA A C 1
ATOM 906 O O . ALA A 1 119 ? 22.317 -7.942 -12.937 1.00 75.88 119 ALA A O 1
ATOM 907 N N . ALA A 1 120 ? 20.976 -7.095 -14.528 1.00 70.00 120 ALA A N 1
ATOM 908 C CA . ALA A 1 120 ? 19.841 -6.831 -13.641 1.00 70.00 120 ALA A CA 1
ATOM 909 C C . ALA A 1 120 ? 19.257 -8.110 -13.015 1.00 70.00 120 ALA A C 1
ATOM 911 O O . ALA A 1 120 ? 18.863 -8.102 -11.849 1.00 70.00 120 ALA A O 1
ATOM 912 N N . LEU A 1 121 ? 19.220 -9.213 -13.768 1.00 68.50 121 LEU A N 1
ATOM 913 C CA . LEU A 1 121 ? 18.763 -10.513 -13.269 1.00 68.50 121 LEU A CA 1
ATOM 914 C C . LEU A 1 121 ? 19.780 -11.165 -12.319 1.00 68.50 121 LEU A C 1
ATOM 916 O O . LEU A 1 121 ? 19.376 -11.824 -11.366 1.00 68.50 121 LEU A O 1
ATOM 920 N N . SER A 1 122 ? 21.079 -10.940 -12.532 1.00 71.12 122 SER A N 1
ATOM 921 C CA . SER A 1 122 ? 22.151 -11.490 -11.685 1.00 71.12 122 SER A CA 1
ATOM 922 C C . SER A 1 122 ? 22.302 -10.762 -10.339 1.00 71.12 122 SER A C 1
ATOM 924 O O . SER A 1 122 ? 22.772 -11.348 -9.369 1.00 71.12 122 SER A O 1
ATOM 926 N N . GLY A 1 123 ? 21.905 -9.486 -10.261 1.00 57.19 123 GLY A N 1
ATOM 927 C CA . GLY A 1 123 ? 21.982 -8.667 -9.043 1.00 57.19 123 GLY A CA 1
ATOM 928 C C . GLY A 1 123 ? 20.789 -8.787 -8.085 1.00 57.19 123 GLY A C 1
ATOM 929 O O . GLY A 1 123 ? 20.778 -8.114 -7.061 1.00 57.19 123 GLY A O 1
ATOM 930 N N . ALA A 1 124 ? 19.773 -9.597 -8.402 1.00 50.19 124 ALA A N 1
ATOM 931 C CA . ALA A 1 124 ? 18.540 -9.705 -7.612 1.00 50.19 124 ALA A CA 1
ATOM 932 C C . ALA A 1 124 ? 18.600 -10.722 -6.447 1.00 50.19 124 ALA A C 1
ATOM 934 O O . ALA A 1 124 ? 17.617 -10.841 -5.717 1.00 50.19 124 ALA A O 1
ATOM 935 N N . ASP A 1 125 ? 19.726 -11.428 -6.283 1.00 44.75 125 ASP A N 1
ATOM 936 C CA . ASP A 1 125 ? 19.934 -12.518 -5.307 1.00 44.75 125 ASP A CA 1
ATOM 937 C C . ASP A 1 125 ? 20.935 -12.171 -4.173 1.00 44.75 125 ASP A C 1
ATOM 939 O O . ASP A 1 125 ? 21.337 -13.053 -3.413 1.00 44.75 125 ASP A O 1
ATOM 943 N N . GLN A 1 126 ? 21.343 -10.899 -4.044 1.00 39.25 126 GLN A N 1
ATOM 944 C CA . GLN A 1 126 ? 22.188 -10.381 -2.948 1.00 39.25 126 GLN A CA 1
ATOM 945 C C . GLN A 1 126 ? 21.388 -9.454 -2.029 1.00 39.25 126 GLN A C 1
ATOM 947 O O . GLN A 1 126 ? 21.610 -9.525 -0.798 1.00 39.25 126 GLN A O 1
#

Radius of gyration: 21.36 Å; chains: 1; bounding box: 40×32×60 Å

Sequence (126 aa):
MGAVAIIARMAQHGRNNIKIERERRGLTQEALAALTRCGPSTIQKLEAGRIPLTLIWMQRIAAALGCTARDLIPEEEPTAVRVARPYADKARLIATVLEHGELRAALEIVKGLEVELAAALSGADQ

Organism: NCBI:txid1441467